Protein AF-A0A3B8MKX2-F1 (afdb_monomer)

pLDDT: mean 80.82, std 13.66, range [35.81, 90.62]

Mean predicted aligned error: 6.39 Å

Secondary structure (DSSP, 8-state):
--PPS-SS-HHHHHHHHHTT--HHHHHHHHTS-HHHHHHHHHHHIIIIIHHHHS---

Solvent-accessible surface area (backbone atoms only — not comparable to full-atom values): 3424 Å² total; per-residue (Å²): 132,83,74,72,83,67,87,64,55,68,70,58,51,37,52,42,38,59,76,68,50,50,49,56,59,52,10,60,76,62,73,49,58,39,65,58,41,45,51,51,50,53,51,38,41,75,71,70,40,40,63,64,47,54,66,82,127

Structure (mmCIF, N/CA/C/O backbone):
data_AF-A0A3B8MKX2-F1
#
_entry.id   AF-A0A3B8MKX2-F1
#
loop_
_atom_site.group_PDB
_atom_site.id
_atom_site.type_symbol
_atom_site.label_atom_id
_atom_site.label_alt_id
_atom_site.label_comp_id
_atom_site.label_asym_id
_atom_site.label_entity_id
_atom_site.label_seq_id
_atom_site.pdbx_PDB_ins_code
_atom_site.Cartn_x
_atom_site.Cartn_y
_atom_site.Cartn_z
_atom_site.occupancy
_atom_site.B_iso_or_equiv
_atom_site.auth_seq_id
_atom_site.auth_comp_id
_atom_site.auth_asym_id
_atom_site.auth_atom_id
_atom_site.pdbx_PDB_model_num
ATOM 1 N N . MET A 1 1 ? 10.805 -11.496 -22.974 1.00 35.81 1 MET A N 1
ATOM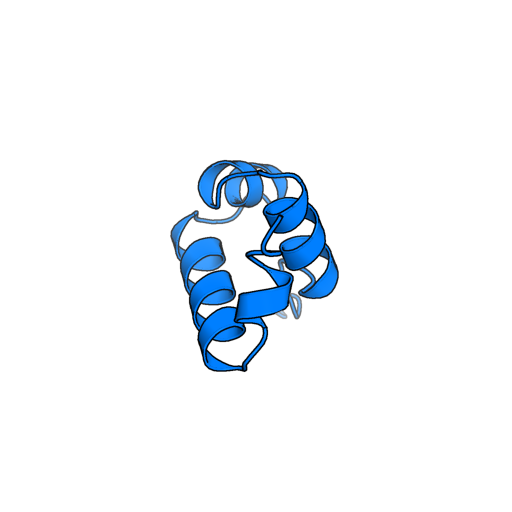 2 C CA . MET A 1 1 ? 10.889 -11.589 -21.504 1.00 35.81 1 MET A CA 1
ATOM 3 C C . MET A 1 1 ? 9.555 -11.123 -20.967 1.00 35.81 1 MET A C 1
ATOM 5 O O . MET A 1 1 ? 9.236 -9.953 -21.122 1.00 35.81 1 MET A O 1
ATOM 9 N N . SER A 1 2 ? 8.734 -12.047 -20.477 1.00 45.84 2 SER A N 1
ATOM 10 C CA . SER A 1 2 ? 7.453 -11.709 -19.861 1.00 45.84 2 SER A CA 1
ATOM 11 C C . SER A 1 2 ? 7.746 -10.986 -18.553 1.00 45.84 2 SER A C 1
ATOM 13 O O . SER A 1 2 ? 8.360 -11.562 -17.659 1.00 45.84 2 SER A O 1
ATOM 15 N N . VAL A 1 3 ? 7.387 -9.708 -18.474 1.00 45.66 3 VAL A N 1
ATOM 16 C CA . VAL A 1 3 ? 7.325 -8.979 -17.204 1.00 45.66 3 VAL A CA 1
ATOM 17 C C . VAL A 1 3 ? 6.365 -9.771 -16.312 1.00 45.66 3 VAL A C 1
ATOM 19 O O . VAL A 1 3 ? 5.236 -9.991 -16.753 1.00 45.66 3 VAL A O 1
ATOM 22 N N . PRO A 1 4 ? 6.784 -10.283 -15.141 1.00 48.47 4 PRO A N 1
ATOM 23 C CA . PRO A 1 4 ? 5.887 -11.070 -14.314 1.00 48.47 4 PRO A CA 1
ATOM 24 C C . PRO A 1 4 ? 4.694 -10.200 -13.920 1.00 48.47 4 PRO A C 1
ATOM 26 O O . PRO A 1 4 ? 4.846 -9.102 -13.378 1.00 48.47 4 PRO A O 1
ATOM 29 N N . GLU A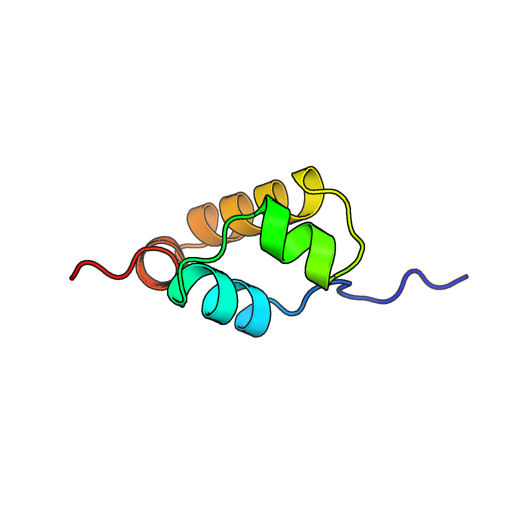 1 5 ? 3.506 -10.688 -14.266 1.00 53.41 5 GLU A N 1
ATOM 30 C CA . GLU A 1 5 ? 2.236 -10.149 -13.813 1.00 53.41 5 GLU A CA 1
ATOM 31 C C . GLU A 1 5 ? 2.280 -10.010 -12.286 1.00 53.41 5 GLU A C 1
ATOM 33 O O . GLU A 1 5 ? 2.452 -10.991 -11.571 1.00 53.41 5 GLU A O 1
ATOM 38 N N . LYS A 1 6 ? 2.133 -8.763 -11.820 1.00 58.62 6 LYS A N 1
ATOM 39 C CA . LYS A 1 6 ? 2.041 -8.334 -10.414 1.00 58.62 6 LYS A CA 1
ATOM 40 C C . LYS A 1 6 ? 3.302 -8.594 -9.580 1.00 58.62 6 LYS A C 1
ATOM 42 O O . LYS A 1 6 ? 3.404 -9.557 -8.835 1.00 58.62 6 LYS A O 1
ATOM 47 N N . VAL A 1 7 ? 4.229 -7.635 -9.614 1.00 63.84 7 VAL A N 1
ATOM 48 C CA . VAL A 1 7 ? 5.404 -7.607 -8.718 1.00 63.84 7 VAL A CA 1
ATOM 49 C C . VAL A 1 7 ? 5.004 -7.547 -7.232 1.00 63.84 7 VAL A C 1
ATOM 51 O O . VAL A 1 7 ? 5.757 -7.984 -6.368 1.00 63.84 7 VAL A O 1
ATOM 54 N N . VAL A 1 8 ? 3.798 -7.051 -6.935 1.00 68.81 8 VAL A N 1
ATOM 55 C CA . VAL A 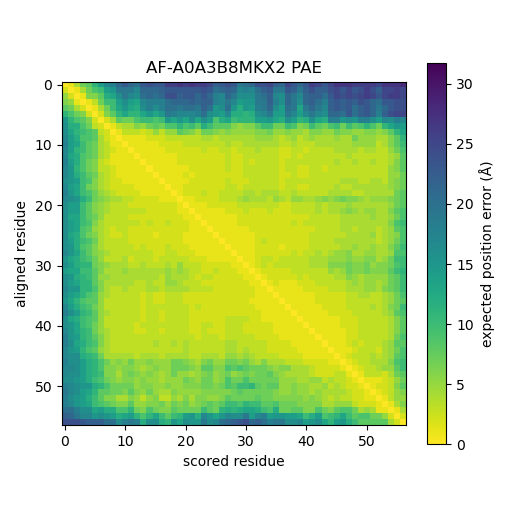1 8 ? 3.224 -7.003 -5.589 1.00 68.81 8 VAL A CA 1
ATOM 56 C C . VAL A 1 8 ? 1.764 -7.440 -5.649 1.00 68.81 8 VAL A C 1
ATOM 58 O O . VAL A 1 8 ? 0.966 -6.869 -6.397 1.00 68.81 8 VAL A O 1
ATOM 61 N N . ASP A 1 9 ? 1.406 -8.448 -4.856 1.00 84.25 9 ASP A N 1
ATOM 62 C CA . ASP A 1 9 ? 0.018 -8.873 -4.699 1.00 84.25 9 ASP A CA 1
ATOM 63 C C . ASP A 1 9 ? -0.796 -7.811 -3.960 1.00 84.25 9 ASP A C 1
ATOM 65 O O . ASP A 1 9 ? -0.358 -7.253 -2.952 1.00 84.25 9 ASP A O 1
ATOM 69 N N . ARG A 1 10 ? -2.007 -7.537 -4.448 1.00 83.56 10 ARG A N 1
ATOM 70 C CA . ARG A 1 10 ? -2.865 -6.481 -3.896 1.00 83.56 10 ARG A CA 1
ATOM 71 C C . ARG A 1 10 ? -3.201 -6.739 -2.432 1.00 83.56 10 ARG A C 1
ATOM 73 O O . ARG A 1 10 ? -3.085 -5.837 -1.610 1.00 83.56 10 ARG A O 1
ATOM 80 N N . ASP A 1 11 ? -3.630 -7.957 -2.119 1.00 85.94 11 ASP A N 1
ATOM 81 C CA . ASP A 1 11 ? -4.034 -8.301 -0.757 1.00 85.94 11 ASP A CA 1
ATOM 82 C C . ASP A 1 11 ? -2.826 -8.230 0.185 1.00 85.94 11 ASP A C 1
ATOM 84 O O . ASP A 1 11 ? -2.937 -7.714 1.295 1.00 85.94 11 ASP A O 1
ATOM 88 N N . ARG A 1 12 ? -1.634 -8.599 -0.307 1.00 87.94 12 ARG A N 1
ATOM 89 C CA . ARG A 1 12 ? -0.385 -8.468 0.445 1.00 87.94 12 ARG A CA 1
ATOM 90 C C . ARG A 1 12 ? 0.004 -7.012 0.701 1.00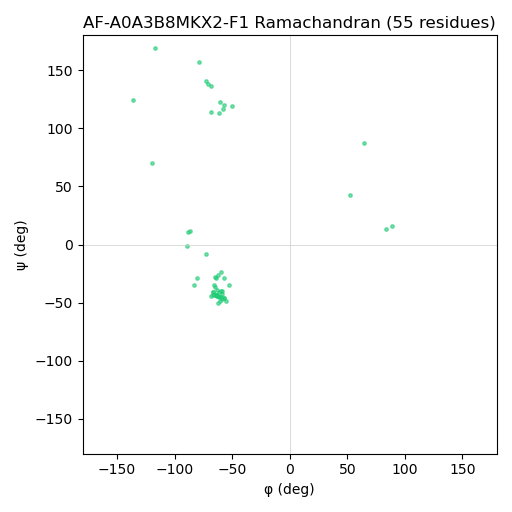 87.94 12 ARG A C 1
ATOM 92 O O . ARG A 1 12 ? 0.447 -6.688 1.800 1.00 87.94 12 ARG A O 1
ATOM 99 N N . LEU A 1 13 ? -0.178 -6.135 -0.287 1.00 87.69 13 LEU A N 1
ATOM 100 C CA . LEU A 1 13 ? 0.027 -4.694 -0.130 1.00 87.69 13 LEU A CA 1
ATOM 101 C C . LEU A 1 13 ? -0.908 -4.123 0.944 1.00 87.69 13 LEU A C 1
ATOM 103 O O . LEU A 1 13 ? -0.451 -3.395 1.821 1.00 87.69 13 LEU A O 1
ATOM 107 N N . ILE A 1 14 ? -2.190 -4.500 0.917 1.00 87.75 14 ILE A N 1
ATOM 108 C CA . ILE A 1 14 ? -3.182 -4.063 1.911 1.00 87.75 14 ILE A CA 1
ATOM 109 C C . ILE A 1 14 ? -2.788 -4.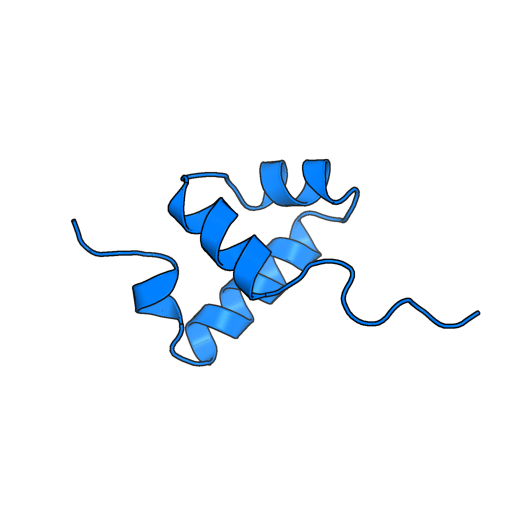536 3.315 1.00 87.75 14 ILE A C 1
ATOM 111 O O . ILE A 1 14 ? -2.824 -3.740 4.251 1.00 87.75 14 ILE A O 1
ATOM 115 N N . GLU A 1 15 ? -2.374 -5.795 3.485 1.00 89.75 15 GLU A N 1
ATOM 116 C CA . GLU A 1 15 ? -1.898 -6.299 4.782 1.00 89.75 15 GLU A CA 1
ATOM 117 C C . GLU A 1 15 ? -0.717 -5.486 5.325 1.00 89.75 15 GLU A C 1
ATOM 119 O O . GLU A 1 15 ? -0.718 -5.112 6.497 1.00 89.75 15 GLU A O 1
ATOM 124 N N . LEU A 1 16 ? 0.276 -5.193 4.482 1.00 90.25 16 LEU A N 1
ATOM 125 C CA . LEU A 1 16 ? 1.471 -4.454 4.892 1.00 90.25 16 LEU A CA 1
ATOM 126 C C . LEU A 1 16 ? 1.146 -3.010 5.280 1.00 90.25 16 LEU A C 1
ATOM 128 O O . LEU A 1 16 ? 1.652 -2.530 6.297 1.00 90.25 16 LEU A O 1
ATOM 132 N N . VAL A 1 17 ? 0.266 -2.347 4.527 1.00 88.44 17 VAL A N 1
ATOM 133 C CA . VAL A 1 17 ? -0.216 -1.002 4.869 1.00 88.44 17 VAL A CA 1
ATOM 134 C C . VAL A 1 17 ? -0.992 -1.031 6.191 1.00 88.44 17 VAL A C 1
ATOM 136 O O . VAL A 1 17 ? -0.717 -0.226 7.077 1.00 88.44 17 VAL A O 1
ATOM 139 N N . ARG A 1 18 ? -1.875 -2.018 6.400 1.00 86.94 18 ARG A N 1
ATOM 140 C CA . ARG A 1 18 ? -2.628 -2.185 7.662 1.00 86.94 18 ARG A CA 1
ATOM 141 C C . ARG A 1 18 ? -1.743 -2.481 8.873 1.00 86.94 18 ARG A C 1
ATOM 143 O O . ARG A 1 18 ? -2.109 -2.127 9.991 1.00 86.94 18 ARG A O 1
ATOM 150 N N . GLN A 1 19 ? -0.596 -3.124 8.669 1.00 89.25 19 GLN A N 1
ATOM 151 C CA . GLN A 1 19 ? 0.420 -3.337 9.705 1.00 89.25 19 GLN A CA 1
ATOM 152 C C . GLN A 1 19 ? 1.191 -2.052 10.061 1.00 89.25 19 GLN A C 1
ATOM 154 O O . GLN A 1 19 ? 1.948 -2.053 11.029 1.00 89.25 19 GLN A O 1
ATOM 159 N N . GLY A 1 20 ? 0.992 -0.962 9.312 1.00 87.50 20 GLY A N 1
ATOM 160 C CA . GLY A 1 20 ? 1.652 0.325 9.521 1.00 87.50 20 GLY A CA 1
ATOM 161 C C . GLY A 1 20 ? 2.981 0.477 8.780 1.00 87.50 20 GLY A C 1
ATOM 162 O O . GLY A 1 20 ? 3.748 1.375 9.121 1.00 87.50 20 GLY A O 1
ATOM 163 N N . ASN A 1 21 ? 3.275 -0.376 7.790 1.00 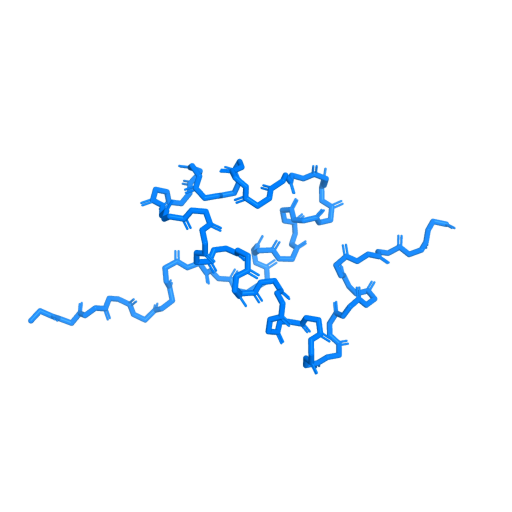90.12 21 ASN A N 1
ATOM 164 C CA . ASN A 1 21 ? 4.474 -0.214 6.965 1.00 90.12 21 ASN A CA 1
ATOM 165 C C . ASN A 1 21 ? 4.302 0.966 6.004 1.00 90.12 21 ASN A C 1
ATOM 167 O O . ASN A 1 21 ? 3.235 1.148 5.411 1.00 90.12 21 ASN A O 1
ATOM 171 N N . THR A 1 22 ? 5.370 1.735 5.799 1.00 89.12 22 THR A N 1
ATOM 172 C CA . THR A 1 22 ? 5.354 2.827 4.822 1.00 89.12 22 THR A CA 1
ATOM 173 C C . THR A 1 22 ? 5.532 2.298 3.394 1.00 89.12 22 THR A C 1
ATOM 175 O O . THR A 1 22 ? 6.115 1.225 3.197 1.00 89.12 22 THR A O 1
ATOM 178 N N . PRO A 1 23 ? 5.084 3.045 2.367 1.00 87.19 23 PRO A N 1
ATOM 179 C CA . PRO A 1 23 ? 5.293 2.672 0.968 1.00 87.19 23 PRO A CA 1
ATOM 180 C C . PRO A 1 23 ? 6.762 2.377 0.630 1.00 87.19 23 PRO A C 1
ATOM 182 O O . PRO A 1 23 ? 7.039 1.484 -0.163 1.00 87.19 23 PRO A O 1
ATOM 185 N N . GLU A 1 24 ? 7.706 3.088 1.251 1.00 89.81 24 GLU A N 1
ATOM 186 C CA . GLU A 1 24 ? 9.150 2.892 1.082 1.00 89.81 24 GLU A CA 1
ATOM 187 C C . GLU A 1 24 ? 9.637 1.562 1.665 1.00 89.81 24 GLU A C 1
ATOM 189 O O . GLU A 1 24 ? 10.390 0.851 1.005 1.00 89.81 24 GLU A O 1
ATOM 194 N N . GLN A 1 25 ? 9.185 1.194 2.869 1.00 90.62 25 GLN A N 1
ATOM 195 C CA . GLN A 1 25 ? 9.536 -0.091 3.486 1.00 90.62 25 GLN A CA 1
ATOM 196 C C . GLN A 1 25 ? 8.996 -1.256 2.661 1.00 90.62 25 GLN A C 1
ATOM 198 O O . GLN A 1 25 ? 9.695 -2.231 2.400 1.00 90.62 25 GLN A O 1
ATOM 203 N N . ILE A 1 26 ? 7.752 -1.124 2.204 1.00 90.06 26 ILE A N 1
ATOM 204 C CA . ILE A 1 26 ? 7.113 -2.094 1.320 1.00 90.06 26 ILE A CA 1
ATOM 205 C C . ILE A 1 26 ? 7.918 -2.213 0.018 1.00 90.06 26 ILE A C 1
ATOM 207 O O . ILE A 1 26 ? 8.210 -3.320 -0.429 1.00 90.06 26 ILE A O 1
ATOM 211 N N . ALA A 1 27 ? 8.337 -1.093 -0.569 1.00 90.25 27 ALA A N 1
ATOM 212 C CA . ALA A 1 27 ? 9.124 -1.094 -1.797 1.00 90.25 27 ALA A CA 1
ATOM 213 C C . ALA A 1 27 ? 10.466 -1.817 -1.636 1.00 90.25 27 ALA A C 1
ATOM 215 O O . ALA A 1 27 ? 10.837 -2.621 -2.492 1.00 90.25 27 ALA A O 1
ATOM 216 N N . GLU A 1 28 ? 11.144 -1.610 -0.507 1.00 89.75 28 GLU A N 1
ATOM 217 C CA . GLU A 1 28 ? 12.381 -2.314 -0.171 1.00 89.75 28 GLU A CA 1
ATOM 218 C C . GLU A 1 28 ? 12.158 -3.830 -0.028 1.00 89.75 28 GLU A C 1
ATOM 220 O O . GLU A 1 28 ? 12.915 -4.620 -0.600 1.00 89.75 28 GLU A O 1
ATOM 225 N N . MET A 1 29 ? 11.075 -4.252 0.640 1.00 88.75 29 MET A N 1
ATOM 226 C CA . MET A 1 29 ? 10.714 -5.672 0.794 1.00 88.75 29 MET A CA 1
ATOM 227 C C . MET A 1 29 ? 10.492 -6.369 -0.553 1.00 88.75 29 MET A C 1
ATOM 229 O O . MET A 1 29 ? 10.917 -7.510 -0.740 1.00 88.75 29 MET A O 1
ATOM 233 N N . PHE A 1 30 ? 9.850 -5.681 -1.498 1.00 85.44 30 PHE A N 1
ATOM 234 C CA . PHE A 1 30 ? 9.581 -6.209 -2.838 1.00 85.44 30 PHE A CA 1
ATOM 235 C C . PHE A 1 30 ? 10.699 -5.924 -3.848 1.00 85.44 30 PHE A C 1
ATOM 237 O O . PHE A 1 30 ? 10.604 -6.366 -4.992 1.00 85.44 30 PHE A O 1
ATOM 244 N N . ARG A 1 31 ? 11.770 -5.227 -3.439 1.00 86.62 31 ARG A N 1
ATOM 245 C CA . ARG A 1 31 ? 12.865 -4.769 -4.312 1.00 86.62 31 ARG A CA 1
ATOM 246 C C . ARG A 1 31 ? 12.354 -3.994 -5.532 1.00 86.62 31 ARG A C 1
ATOM 248 O O . ARG A 1 31 ? 12.830 -4.187 -6.651 1.00 86.62 31 ARG A O 1
ATOM 255 N N . VAL A 1 32 ? 11.375 -3.126 -5.300 1.00 85.44 32 VAL A N 1
ATOM 256 C CA . VAL A 1 32 ? 10.783 -2.234 -6.303 1.00 85.44 32 VAL A CA 1
ATOM 257 C C . VAL A 1 32 ? 11.025 -0.776 -5.947 1.00 85.44 32 VAL A C 1
ATOM 259 O O . VAL A 1 32 ? 11.441 -0.447 -4.840 1.00 85.44 32 VAL A O 1
ATOM 262 N N . ASP A 1 33 ? 10.737 0.110 -6.895 1.00 87.56 33 ASP A N 1
ATOM 263 C CA . ASP A 1 33 ? 10.761 1.542 -6.636 1.00 87.56 33 ASP A CA 1
ATOM 264 C C . ASP A 1 33 ? 9.588 1.962 -5.732 1.00 87.56 33 ASP A C 1
ATOM 266 O O . ASP A 1 33 ? 8.446 1.530 -5.926 1.00 87.56 33 ASP A O 1
ATOM 270 N N . GLY A 1 34 ? 9.855 2.846 -4.768 1.00 86.50 34 GLY A N 1
ATOM 271 C CA . GLY A 1 34 ? 8.837 3.387 -3.859 1.00 86.50 34 GLY A CA 1
ATOM 272 C C . GLY A 1 34 ? 7.679 4.078 -4.575 1.00 86.50 34 GLY A C 1
ATOM 273 O O . GLY A 1 34 ? 6.546 4.053 -4.091 1.00 86.50 34 GLY A O 1
ATOM 274 N N . SER A 1 35 ? 7.934 4.646 -5.752 1.00 88.44 35 SER A N 1
ATOM 275 C CA . SER A 1 35 ? 6.908 5.274 -6.584 1.00 88.44 35 SER A CA 1
ATOM 276 C C . SER A 1 35 ? 5.887 4.251 -7.074 1.00 88.44 35 SER A C 1
ATOM 278 O O . SER A 1 35 ? 4.699 4.549 -7.069 1.00 88.44 35 SER A O 1
ATOM 280 N N . ILE A 1 36 ? 6.309 3.018 -7.391 1.00 88.19 36 ILE A N 1
ATOM 281 C CA . ILE A 1 36 ? 5.398 1.940 -7.815 1.00 88.19 36 ILE A CA 1
ATOM 282 C C . ILE A 1 36 ? 4.426 1.601 -6.685 1.00 88.19 36 ILE A C 1
ATOM 284 O O . ILE A 1 36 ? 3.224 1.486 -6.919 1.00 88.19 36 ILE A O 1
ATOM 288 N N . ILE A 1 37 ? 4.926 1.487 -5.452 1.00 89.88 37 ILE A N 1
ATOM 289 C CA . ILE A 1 37 ? 4.080 1.202 -4.289 1.00 89.88 37 ILE A CA 1
ATOM 290 C C . ILE A 1 37 ? 3.108 2.351 -4.020 1.00 89.88 37 ILE A C 1
ATOM 292 O O . ILE A 1 37 ? 1.923 2.098 -3.804 1.00 89.88 37 ILE A O 1
ATOM 296 N N . ARG A 1 38 ? 3.567 3.609 -4.087 1.00 89.12 38 ARG A N 1
ATOM 297 C CA . ARG A 1 38 ? 2.682 4.780 -3.958 1.00 89.12 38 ARG A CA 1
ATOM 298 C C . ARG A 1 38 ? 1.583 4.785 -5.016 1.00 89.12 38 ARG A C 1
ATOM 300 O O . ARG A 1 38 ? 0.421 4.971 -4.673 1.00 89.12 38 ARG A O 1
ATOM 307 N N . ASP A 1 39 ? 1.930 4.547 -6.278 1.00 90.06 39 ASP A N 1
ATOM 308 C CA . ASP A 1 39 ? 0.965 4.459 -7.377 1.00 90.06 39 ASP A CA 1
ATOM 309 C C . ASP A 1 39 ? -0.064 3.350 -7.139 1.00 90.06 39 ASP A C 1
ATOM 311 O O . ASP A 1 39 ? -1.261 3.546 -7.353 1.00 90.06 39 ASP A O 1
ATOM 315 N N . MET A 1 40 ? 0.378 2.185 -6.659 1.00 87.88 40 MET A N 1
ATOM 316 C CA . MET 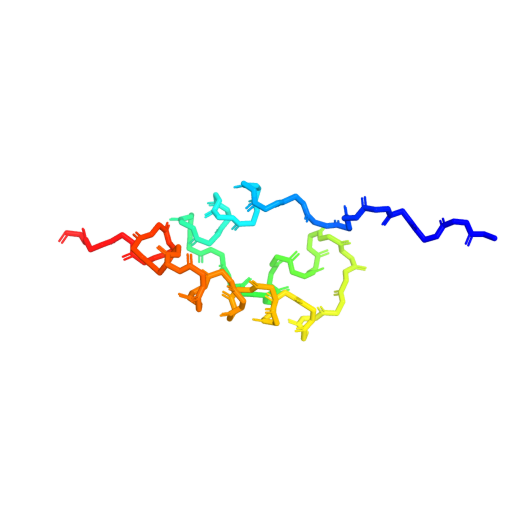A 1 40 ? -0.523 1.082 -6.326 1.00 87.88 40 MET A CA 1
ATOM 317 C C . MET A 1 40 ? -1.471 1.439 -5.179 1.00 87.88 40 MET A C 1
ATOM 319 O O . MET A 1 40 ? -2.664 1.161 -5.285 1.00 87.88 40 MET A O 1
ATOM 323 N N . ILE A 1 41 ? -0.971 2.080 -4.121 1.00 87.56 41 ILE A N 1
ATOM 324 C CA . ILE A 1 41 ? -1.788 2.540 -2.991 1.00 87.56 41 ILE A CA 1
ATOM 325 C C . ILE A 1 41 ? -2.818 3.566 -3.471 1.00 87.56 41 ILE A C 1
ATOM 327 O O . ILE A 1 41 ? -4.009 3.351 -3.268 1.00 87.56 41 ILE A O 1
ATOM 331 N N . HIS A 1 42 ? -2.404 4.599 -4.208 1.00 88.75 42 HIS A N 1
ATOM 332 C CA . HIS A 1 42 ? -3.330 5.601 -4.745 1.00 88.75 42 HIS A CA 1
ATOM 333 C C . HIS A 1 42 ? -4.400 4.984 -5.654 1.00 88.75 42 HIS A C 1
ATOM 335 O O . HIS A 1 42 ? -5.567 5.370 -5.598 1.00 88.75 42 HIS A O 1
ATOM 341 N N . ARG A 1 43 ? -4.038 4.001 -6.489 1.00 89.19 43 ARG A N 1
ATOM 342 C CA . ARG A 1 43 ? -5.020 3.269 -7.305 1.00 89.19 43 ARG A CA 1
ATOM 343 C C . ARG A 1 43 ? -6.005 2.499 -6.437 1.00 89.19 43 ARG A C 1
A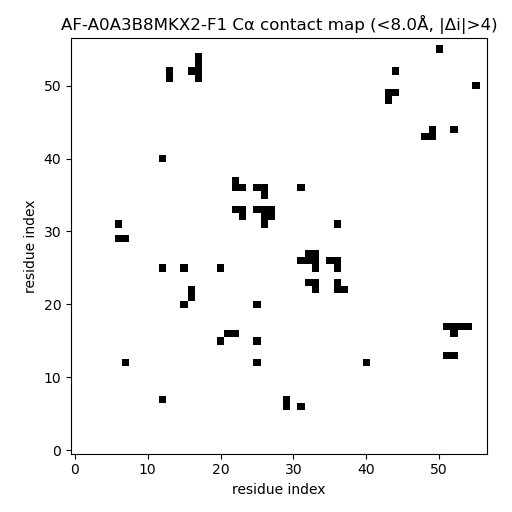TOM 345 O O . ARG A 1 43 ? -7.180 2.440 -6.780 1.00 89.19 43 ARG A O 1
ATOM 352 N N . LEU A 1 44 ? -5.558 1.890 -5.344 1.00 87.12 44 LEU A N 1
ATOM 353 C CA . LEU A 1 44 ? -6.444 1.170 -4.432 1.00 87.12 44 LEU A CA 1
ATOM 354 C C . LEU A 1 44 ? -7.412 2.115 -3.725 1.00 87.12 44 LEU A C 1
ATOM 356 O O . LEU A 1 44 ? -8.611 1.837 -3.697 1.00 87.12 44 LEU A O 1
ATOM 360 N N . GLU A 1 45 ? -6.924 3.257 -3.254 1.00 87.75 45 GLU A N 1
ATOM 361 C CA . GLU A 1 45 ? -7.755 4.308 -2.664 1.00 87.75 45 GLU A CA 1
ATOM 362 C C . GLU A 1 45 ? -8.832 4.788 -3.649 1.00 87.75 45 GLU A C 1
ATOM 364 O O . GLU A 1 45 ? -10.012 4.816 -3.302 1.00 87.75 45 GLU A O 1
ATOM 369 N N . GLN A 1 46 ? -8.461 5.050 -4.907 1.00 88.56 46 GLN A N 1
ATOM 370 C CA . GLN A 1 46 ? -9.402 5.453 -5.963 1.00 88.56 46 GLN A CA 1
ATOM 371 C C . GLN A 1 46 ? -10.427 4.368 -6.325 1.00 88.56 46 GLN A C 1
ATOM 373 O O . GLN A 1 46 ? -11.532 4.685 -6.754 1.00 88.56 46 GLN A O 1
ATOM 378 N N . ASN A 1 47 ? -10.085 3.090 -6.143 1.00 86.56 47 ASN A N 1
ATOM 379 C CA . ASN A 1 47 ? -10.985 1.961 -6.393 1.00 86.56 47 ASN A CA 1
ATOM 380 C C . ASN A 1 47 ? -11.870 1.606 -5.180 1.00 86.56 47 ASN A C 1
ATOM 382 O O . ASN A 1 47 ? -12.493 0.544 -5.177 1.00 86.56 47 ASN A O 1
ATOM 386 N N . GLY A 1 48 ? -11.921 2.454 -4.146 1.00 84.19 48 GLY A N 1
ATOM 387 C CA . GLY A 1 48 ? -12.769 2.246 -2.968 1.00 84.19 48 GLY A CA 1
ATOM 388 C C . GLY A 1 48 ? -12.164 1.338 -1.893 1.00 84.19 48 GLY A C 1
ATOM 389 O O . GLY A 1 48 ? -12.867 0.931 -0.976 1.00 84.19 48 GLY A O 1
ATOM 390 N N . TYR A 1 49 ? -10.864 1.032 -1.966 1.00 84.69 49 TYR A N 1
ATOM 391 C CA . TYR A 1 49 ? -10.144 0.294 -0.917 1.00 84.69 49 TYR A CA 1
ATOM 392 C C . TYR A 1 49 ? -9.563 1.228 0.158 1.00 84.69 49 TYR A C 1
ATOM 394 O O . TYR A 1 49 ? -8.775 0.781 0.988 1.00 84.69 49 TYR A O 1
ATOM 402 N N . TYR A 1 50 ? -9.938 2.512 0.161 1.00 80.31 50 TYR A N 1
ATOM 403 C CA . TYR A 1 50 ? -9.454 3.496 1.133 1.00 80.31 50 TYR A CA 1
ATOM 404 C C . TYR A 1 50 ? -9.703 3.045 2.582 1.00 80.31 50 TYR A C 1
ATOM 406 O O . TYR A 1 50 ? -8.764 2.997 3.373 1.00 80.31 50 TYR A O 1
ATOM 414 N N . ASP A 1 51 ? -10.922 2.596 2.904 1.00 79.75 51 ASP A N 1
ATOM 415 C CA . ASP A 1 51 ? -11.277 2.091 4.241 1.00 79.75 51 ASP A CA 1
ATOM 416 C C . ASP A 1 51 ? -10.488 0.838 4.656 1.00 79.75 51 ASP A C 1
ATOM 418 O O . ASP A 1 51 ? -10.293 0.574 5.842 1.00 79.75 51 ASP A O 1
ATOM 422 N N . LEU A 1 52 ? -10.014 0.051 3.684 1.00 78.56 52 LEU A N 1
ATOM 423 C CA . LEU A 1 52 ? -9.203 -1.141 3.944 1.00 78.56 52 LEU A CA 1
ATOM 424 C C . LEU A 1 52 ? -7.735 -0.795 4.204 1.00 78.56 52 LEU A C 1
ATOM 426 O O . LEU A 1 52 ? -7.062 -1.528 4.926 1.00 78.56 52 LEU A O 1
ATOM 430 N N . LEU A 1 53 ? -7.242 0.298 3.622 1.00 80.75 53 LEU A N 1
ATOM 431 C CA .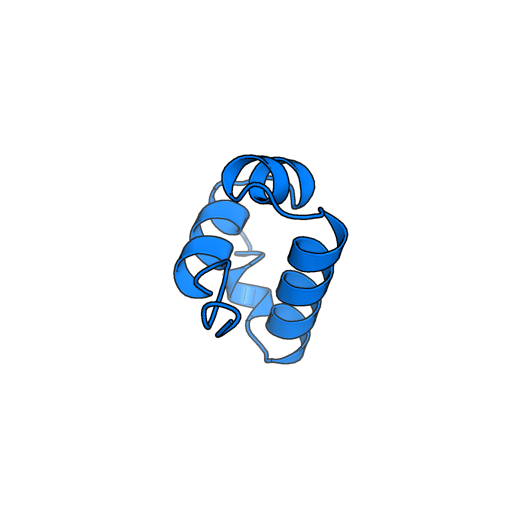 LEU A 1 53 ? -5.879 0.792 3.818 1.00 80.75 53 LEU A CA 1
ATOM 432 C C . LEU A 1 53 ? -5.761 1.630 5.095 1.00 80.75 53 LEU A C 1
ATOM 434 O O . LEU A 1 53 ? -4.758 1.529 5.797 1.00 80.75 53 LEU A O 1
ATOM 438 N N . HIS A 1 54 ? -6.808 2.383 5.430 1.00 78.94 54 HIS A N 1
ATOM 439 C CA . HIS A 1 54 ? -6.880 3.243 6.610 1.00 78.94 54 HIS A CA 1
ATOM 440 C C . HIS A 1 54 ? -8.040 2.810 7.513 1.00 78.94 54 HIS A C 1
ATOM 442 O O . HIS A 1 54 ? -9.047 3.517 7.594 1.00 78.94 54 HIS A O 1
ATOM 448 N N . PRO A 1 55 ? -7.950 1.648 8.191 1.00 67.25 55 PRO A N 1
ATOM 449 C CA . PRO A 1 55 ? -9.006 1.232 9.100 1.00 67.25 55 PRO A CA 1
ATOM 450 C C . PRO A 1 55 ? -9.139 2.270 10.221 1.00 67.25 55 PRO A C 1
ATOM 452 O O . PRO A 1 55 ? -8.220 2.445 11.027 1.00 67.25 55 PRO A O 1
ATOM 455 N N . GLN A 1 56 ? -10.273 2.978 10.248 1.00 60.75 56 GLN A N 1
ATOM 456 C CA . GLN A 1 56 ? -10.627 3.890 11.335 1.00 60.75 56 GLN A CA 1
ATOM 457 C C . GLN A 1 56 ? -10.640 3.080 12.639 1.00 60.75 56 GLN A C 1
ATOM 459 O O . GLN A 1 56 ? -11.369 2.094 12.750 1.00 60.75 56 GLN A O 1
ATOM 464 N N . LYS A 1 57 ? -9.745 3.442 13.564 1.00 55.69 57 LYS A N 1
ATOM 465 C CA . LYS A 1 57 ? -9.644 2.835 14.896 1.00 55.69 57 LYS A CA 1
ATOM 466 C C . LYS A 1 57 ? -10.858 3.160 15.753 1.00 55.69 57 LYS A C 1
ATOM 468 O O . LYS A 1 57 ? -11.353 4.302 15.643 1.00 55.69 57 LYS A O 1
#

Sequence (57 aa):
MSVPEKVVDRDRLIELVRQGNTPEQIAEMFRVDGSIIRDMIHRLEQNGYYDLLHPQK

Foldseek 3Di:
DDPPDCLDDLVRLLVCLVVVHQLVNVCVVSVHDSVVSVVSVVVCVVVVCVCSNPVDD

Nearest PDB structures (foldseek):
  5hev-assembly1_A  TM=7.225E-01  e=1.525E+00  Enterococcus faecium SD3B-2
  5ffz-assembly1_A-2  TM=6.477E-01  e=1.525E+00  Staphylococcus aureus
  3tgn-assembly1_B  TM=7.005E-01  e=2.345E+00  Streptococcus pneumoniae D39
  5ffx-assembly2_D  TM=6.501E-01  e=1.724E+00  Staphylococcus aureus
  4yn8-assembly1_A  TM=7.627E-01  e=3.838E+00  Corynebacterium diphtheriae

Radius of gyration: 11.43 Å; Cα contacts (8 Å, |Δi|>4): 39; chains: 1; bounding box: 26×17×36 Å